Protein AF-A0A356KU58-F1 (afdb_monomer)

Secondary structure (DSSP, 8-state):
-PPPHHHHHHHHHHHHHS---GGGS-TTTTS---S------------TT---GGGTS-SS-STTPPPPGGGGGGGGGGGG-----S---GGGS-TT--S-HHHHHHHHTTT-------------

Mean predicted aligned error: 14.33 Å

Radius of gyration: 28.43 Å; Cα contacts (8 Å, |Δi|>4): 68; chains: 1; bounding box: 54×65×67 Å

Structure (mmCIF, N/CA/C/O backbone):
data_AF-A0A356KU58-F1
#
_entry.id   AF-A0A356KU58-F1
#
loop_
_atom_site.group_PDB
_atom_site.id
_atom_site.type_symbol
_atom_site.label_atom_id
_atom_site.label_alt_id
_atom_site.label_comp_id
_atom_site.label_asym_id
_atom_site.label_entity_id
_atom_site.label_seq_id
_atom_site.pdbx_PDB_ins_code
_atom_site.Cartn_x
_atom_site.Cartn_y
_atom_site.Cartn_z
_atom_site.occupancy
_atom_site.B_iso_or_equiv
_atom_site.auth_seq_id
_atom_site.auth_comp_id
_atom_site.auth_asym_id
_atom_site.auth_atom_id
_atom_site.pdbx_PDB_model_num
ATOM 1 N N . MET A 1 1 ? -30.631 45.285 49.887 1.00 47.25 1 MET A N 1
ATOM 2 C CA . MET A 1 1 ? -30.679 45.347 4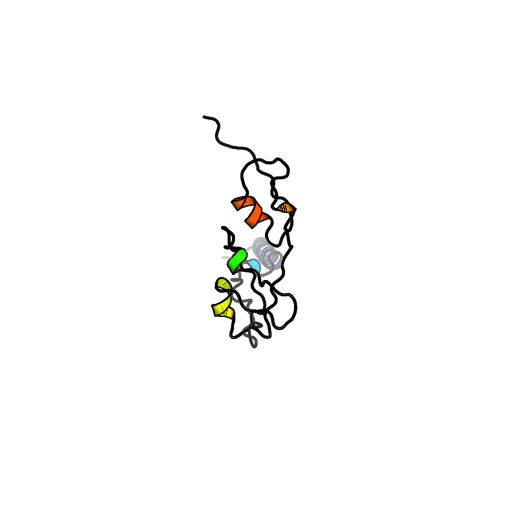8.408 1.00 47.25 1 MET A CA 1
ATOM 3 C C . MET A 1 1 ? -31.826 44.468 47.935 1.00 47.25 1 MET A C 1
ATOM 5 O O . MET A 1 1 ? -31.784 43.272 48.182 1.00 47.25 1 MET A O 1
ATOM 9 N N . THR A 1 2 ? -32.875 45.037 47.341 1.00 65.31 2 THR A N 1
ATOM 10 C CA . THR A 1 2 ? -34.029 44.279 46.833 1.00 65.31 2 TH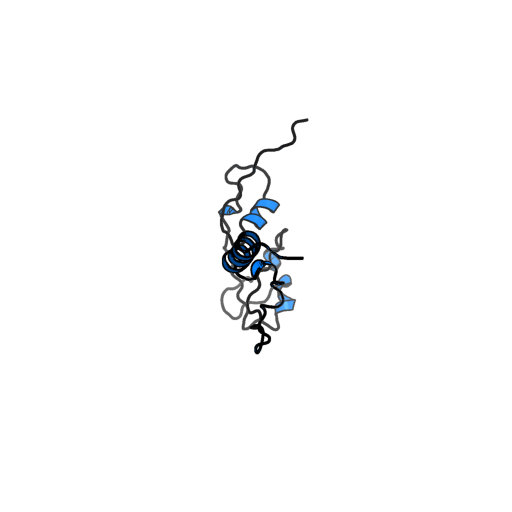R A CA 1
ATOM 11 C C . THR A 1 2 ? -33.857 44.042 45.333 1.00 65.31 2 THR A C 1
ATOM 13 O O . THR A 1 2 ? -33.780 44.983 44.547 1.00 65.31 2 THR A O 1
ATOM 16 N N . LEU A 1 3 ? -33.754 42.778 44.916 1.00 70.12 3 LEU A N 1
ATOM 17 C CA . LEU A 1 3 ? -33.754 42.432 43.494 1.00 70.12 3 LEU A CA 1
ATOM 18 C C . LEU A 1 3 ? -35.170 42.579 42.929 1.00 70.12 3 LEU A C 1
ATOM 20 O O . LEU A 1 3 ? -36.131 42.052 43.489 1.00 70.12 3 LEU A O 1
ATOM 24 N N . SER A 1 4 ? -35.308 43.277 41.798 1.00 84.69 4 SER A N 1
ATOM 25 C CA . SER A 1 4 ? -36.607 43.401 41.136 1.00 84.69 4 SER A CA 1
ATOM 26 C C . SER A 1 4 ? -37.048 42.044 40.569 1.00 84.69 4 SER A C 1
ATOM 28 O O . SER A 1 4 ? -36.243 41.324 39.970 1.00 84.69 4 SER A O 1
ATOM 30 N N . ARG A 1 5 ? -38.344 41.713 40.688 1.00 83.69 5 ARG A N 1
ATOM 31 C CA . ARG A 1 5 ? -38.950 40.509 40.076 1.00 83.69 5 ARG A CA 1
ATOM 32 C C . ARG A 1 5 ? -38.595 40.373 38.594 1.00 83.69 5 ARG A C 1
ATOM 34 O O . ARG A 1 5 ? -38.373 39.273 38.105 1.00 83.69 5 ARG A O 1
ATOM 41 N N . ARG A 1 6 ? -38.498 41.500 37.885 1.00 83.31 6 ARG A N 1
ATOM 42 C CA . ARG A 1 6 ? -38.147 41.544 36.462 1.00 83.31 6 ARG A CA 1
ATOM 43 C C . ARG A 1 6 ? -36.701 41.119 36.211 1.00 83.31 6 ARG A C 1
ATOM 45 O O . ARG A 1 6 ? -36.440 40.402 35.251 1.00 83.31 6 ARG A O 1
ATOM 52 N N . THR A 1 7 ? -35.780 41.539 37.075 1.00 81.19 7 THR A N 1
ATOM 53 C CA . THR A 1 7 ? -34.367 41.143 37.015 1.00 81.19 7 THR A CA 1
ATOM 54 C C . THR A 1 7 ? -34.213 39.655 37.319 1.00 81.19 7 THR A C 1
ATOM 56 O O . THR A 1 7 ? -33.523 38.956 36.584 1.00 81.19 7 THR A O 1
ATOM 59 N N . PHE A 1 8 ? -34.923 39.154 38.335 1.00 83.00 8 PHE A N 1
ATOM 60 C CA . PHE A 1 8 ? -34.919 37.734 38.692 1.00 83.00 8 PHE A CA 1
ATOM 61 C C . PHE A 1 8 ? -35.444 36.845 37.553 1.00 83.00 8 PHE A C 1
ATOM 63 O O . PHE A 1 8 ? -34.784 35.887 37.165 1.00 83.00 8 PHE A O 1
ATOM 70 N N . LEU A 1 9 ? -36.584 37.202 36.951 1.00 84.06 9 LEU A N 1
A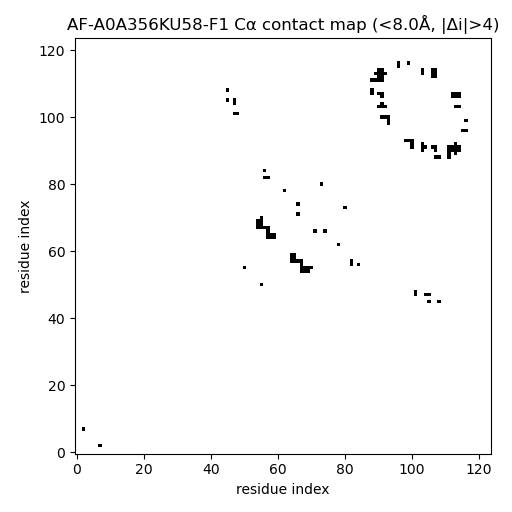TOM 71 C CA . LEU A 1 9 ? -37.176 36.425 35.855 1.00 84.06 9 LEU A CA 1
ATOM 72 C C . LEU A 1 9 ? -36.337 36.463 34.5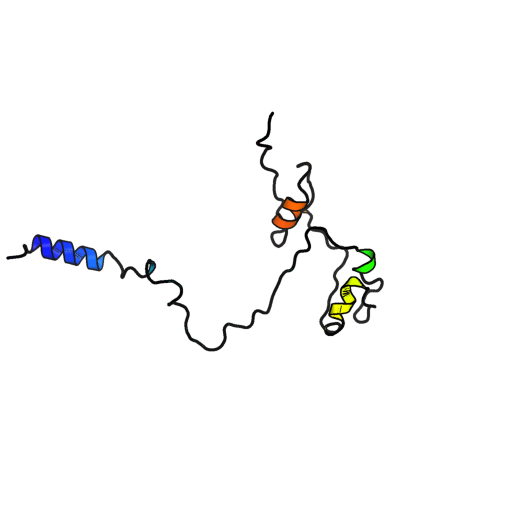69 1.00 84.06 9 LEU A C 1
ATOM 74 O O . LEU A 1 9 ? -36.253 35.456 33.870 1.00 84.06 9 LEU A O 1
ATOM 78 N N . ARG A 1 10 ? -35.670 37.588 34.266 1.00 78.06 10 ARG A N 1
ATOM 79 C CA . ARG A 1 10 ? -34.722 37.660 33.139 1.00 78.06 10 ARG A CA 1
ATOM 80 C C . ARG A 1 10 ? -33.490 36.779 33.361 1.00 78.06 10 ARG A C 1
ATOM 82 O O . ARG A 1 10 ? -33.055 36.128 32.418 1.00 78.06 10 ARG A O 1
ATOM 89 N N . GLY A 1 11 ? -32.964 36.731 34.586 1.00 76.19 11 GLY A N 1
ATOM 90 C CA . GLY A 1 11 ? -31.857 35.839 34.944 1.00 76.19 11 GLY A CA 1
ATOM 91 C C . GLY A 1 11 ? -32.249 34.363 34.864 1.00 76.19 11 GLY A C 1
ATOM 92 O O . GLY A 1 11 ? -31.537 33.572 34.254 1.00 76.19 11 GLY A O 1
ATOM 93 N N . ALA A 1 12 ? -33.425 34.005 35.388 1.00 77.38 12 ALA A N 1
ATOM 94 C CA . ALA A 1 12 ? -33.934 32.636 35.338 1.00 77.38 12 ALA A CA 1
ATOM 95 C C . ALA A 1 12 ? -34.167 32.143 33.896 1.00 77.38 12 ALA A C 1
ATOM 97 O O . ALA A 1 12 ? -33.834 31.005 33.576 1.00 77.38 12 ALA A O 1
ATOM 98 N N . GLY A 1 13 ? -34.676 33.002 33.004 1.00 73.69 13 GLY A N 1
ATOM 99 C CA . GLY A 1 13 ? -34.858 32.664 31.588 1.00 73.69 13 GLY A CA 1
ATOM 100 C C . GLY A 1 13 ? -33.544 32.370 30.853 1.00 73.69 13 GLY A C 1
ATOM 101 O O . GLY A 1 13 ? -33.501 31.465 30.023 1.00 73.69 13 GLY A O 1
ATOM 102 N N . ALA A 1 14 ? -32.457 33.072 31.197 1.00 71.62 14 ALA A N 1
ATOM 103 C CA . ALA A 1 14 ? -31.134 32.802 30.635 1.00 71.62 14 ALA A CA 1
ATOM 104 C C . ALA A 1 14 ? -30.613 31.409 31.036 1.00 71.62 14 ALA A C 1
ATOM 106 O O . ALA A 1 14 ? -30.066 30.706 30.194 1.00 71.62 14 ALA A O 1
ATOM 107 N N . CYS A 1 15 ? -30.856 30.970 32.275 1.00 68.69 15 CYS A N 1
ATOM 108 C CA . CYS A 1 15 ? -30.455 29.638 32.742 1.00 68.69 15 CYS A CA 1
ATOM 109 C C . CYS A 1 15 ? -31.222 28.488 32.063 1.00 68.69 15 CYS A C 1
ATOM 111 O O . CYS A 1 15 ? -30.698 27.385 31.980 1.00 68.69 15 CYS A O 1
ATOM 113 N N . VAL A 1 16 ? -32.449 28.727 31.582 1.00 69.19 16 VAL A N 1
ATOM 114 C CA . VAL A 1 16 ? -33.252 27.713 30.868 1.00 69.19 16 VAL A CA 1
ATOM 115 C C . VAL A 1 16 ? -32.912 27.668 29.372 1.00 69.19 16 VAL A C 1
ATOM 117 O O . VAL A 1 16 ? -32.944 26.601 28.766 1.00 69.19 16 VAL A O 1
ATOM 120 N N . ALA A 1 17 ? -32.572 28.812 28.768 1.00 67.81 17 ALA A N 1
ATOM 121 C CA . ALA A 1 17 ? -32.244 28.920 27.343 1.00 67.81 17 ALA A CA 1
ATOM 122 C C . ALA A 1 17 ? -30.800 28.514 26.993 1.00 67.81 17 ALA A C 1
ATOM 124 O O . ALA A 1 17 ? -30.513 28.249 25.828 1.00 67.81 17 ALA A O 1
ATOM 125 N N . LEU A 1 18 ? -29.899 28.475 27.980 1.00 61.06 18 LEU A N 1
ATOM 126 C CA . LEU A 1 18 ? -28.527 27.979 27.860 1.00 61.06 18 LEU A CA 1
ATOM 127 C C . LEU A 1 18 ? -28.476 26.536 28.390 1.00 61.06 18 LEU A C 1
ATOM 129 O O . LEU A 1 18 ? -28.129 26.344 29.556 1.00 61.06 18 LEU A O 1
ATOM 133 N N . PRO A 1 19 ? -28.822 25.508 27.586 1.00 62.03 19 PRO A N 1
ATOM 134 C CA . PRO A 1 19 ? -28.499 24.123 27.933 1.00 62.03 19 PRO A CA 1
ATOM 135 C C . PRO A 1 19 ? -27.034 24.068 28.367 1.00 62.03 19 PRO A C 1
ATOM 137 O O . PRO A 1 19 ? -26.216 24.701 27.706 1.00 62.03 19 PRO A O 1
ATOM 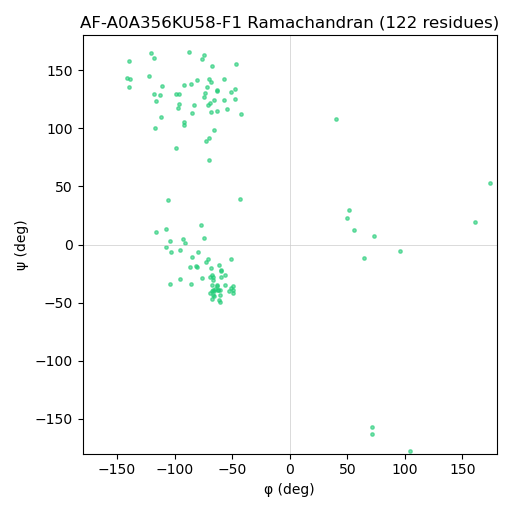140 N N . TRP A 1 20 ? -26.772 23.375 29.481 1.00 63.72 20 TRP A N 1
ATOM 141 C CA . TRP A 1 20 ? -25.678 23.464 30.475 1.00 63.72 20 TRP A CA 1
ATOM 142 C C . TRP A 1 20 ? -24.222 23.652 30.003 1.00 63.72 20 TRP A C 1
ATOM 144 O O . TRP A 1 20 ? -23.291 23.107 30.584 1.00 63.72 20 TRP A O 1
ATOM 154 N N . LEU A 1 21 ? -23.965 24.451 28.973 1.00 63.25 21 LEU A N 1
ATOM 155 C CA . LEU A 1 21 ? -22.635 24.710 28.451 1.00 63.25 21 LEU A CA 1
ATOM 156 C C . LEU A 1 21 ? -21.859 23.410 28.156 1.00 63.25 21 LEU A C 1
ATOM 158 O O . LEU A 1 21 ? -20.635 23.397 28.219 1.00 63.25 21 LEU A O 1
ATOM 162 N N . GLU A 1 22 ? -22.558 22.321 27.813 1.00 65.00 22 GLU A N 1
ATOM 163 C CA . GLU A 1 22 ? -21.975 20.993 27.558 1.00 65.00 22 GLU A CA 1
ATOM 164 C C . GLU A 1 22 ? -20.890 21.045 26.465 1.00 65.00 22 GLU A C 1
ATOM 166 O O . GLU A 1 22 ? -19.950 20.258 26.457 1.00 65.00 22 GLU A O 1
ATOM 171 N N . GLY A 1 23 ? -20.969 22.023 25.554 1.00 61.88 23 GLY A N 1
ATOM 172 C CA . GLY A 1 23 ? -19.946 22.279 24.533 1.00 61.88 23 GLY A CA 1
ATOM 173 C C . GLY A 1 23 ? -18.643 22.907 25.052 1.00 61.88 23 GLY A C 1
ATOM 174 O O . GLY A 1 23 ? -17.648 22.892 24.331 1.00 61.88 23 GLY A O 1
ATOM 175 N N . LEU A 1 24 ? -18.635 23.450 26.274 1.00 65.62 24 LEU A N 1
ATOM 176 C CA . LEU A 1 24 ? -17.441 23.931 26.978 1.00 65.62 24 LEU A CA 1
ATOM 177 C C . LEU A 1 24 ? -16.858 22.884 27.932 1.00 65.62 24 LEU A C 1
ATOM 179 O O . LEU A 1 24 ? -15.775 23.104 28.479 1.00 65.62 24 LEU A O 1
ATOM 183 N N . LEU A 1 25 ? -17.516 21.731 28.096 1.00 65.69 25 LEU A N 1
ATOM 184 C CA . LEU A 1 25 ? -16.870 20.594 28.731 1.00 65.69 25 LEU A CA 1
ATOM 185 C C . LEU A 1 25 ? -15.687 20.156 27.861 1.00 65.69 25 LEU A C 1
ATOM 187 O O . LEU A 1 25 ? -15.829 20.002 26.641 1.00 65.69 25 LEU A O 1
ATOM 191 N N . PRO A 1 26 ? -14.504 19.921 28.452 1.00 59.03 26 PRO A N 1
ATOM 192 C CA . PRO A 1 26 ? -13.410 19.310 27.729 1.00 59.03 26 PRO A CA 1
ATOM 193 C C . PRO A 1 26 ? -13.907 17.989 27.141 1.00 59.03 26 PRO A C 1
ATOM 195 O O . PRO A 1 26 ? -14.209 17.049 27.874 1.00 59.03 26 PRO A O 1
ATOM 198 N N . ARG A 1 27 ? -13.935 17.877 25.808 1.00 58.19 27 ARG A N 1
ATOM 199 C CA . ARG A 1 27 ? -14.234 16.628 25.074 1.00 58.19 27 ARG A CA 1
ATOM 200 C C . ARG A 1 27 ? -13.394 15.423 25.530 1.00 58.19 27 ARG A C 1
ATOM 202 O O . ARG A 1 27 ? -13.701 14.292 25.173 1.00 58.19 27 ARG A O 1
ATOM 209 N N . ALA A 1 28 ? -12.342 15.665 26.310 1.00 56.81 28 ALA A N 1
ATOM 210 C CA . ALA A 1 28 ? -11.532 14.659 26.977 1.00 56.81 28 ALA A CA 1
ATOM 211 C C . ALA A 1 28 ? -12.258 13.920 28.123 1.00 56.81 28 ALA A C 1
ATOM 213 O O . ALA A 1 28 ? -11.928 12.765 28.367 1.00 56.81 28 ALA A O 1
ATOM 214 N N . GLN A 1 29 ? -13.240 14.539 28.793 1.00 52.84 29 GLN A N 1
ATOM 215 C CA . GLN A 1 29 ? -13.987 13.937 29.913 1.00 52.84 29 GLN A CA 1
ATOM 216 C C . GLN A 1 29 ? -15.195 13.103 29.460 1.00 52.84 29 GLN A C 1
ATOM 218 O O . GLN A 1 29 ? -15.631 12.214 30.179 1.00 52.84 29 GLN A O 1
ATOM 223 N N . ALA A 1 30 ? -15.679 13.303 28.230 1.00 52.94 30 ALA A N 1
ATOM 224 C CA . ALA A 1 30 ? -16.672 12.433 27.589 1.00 52.94 30 ALA A CA 1
ATOM 225 C C . ALA A 1 30 ? -16.061 11.124 27.053 1.00 52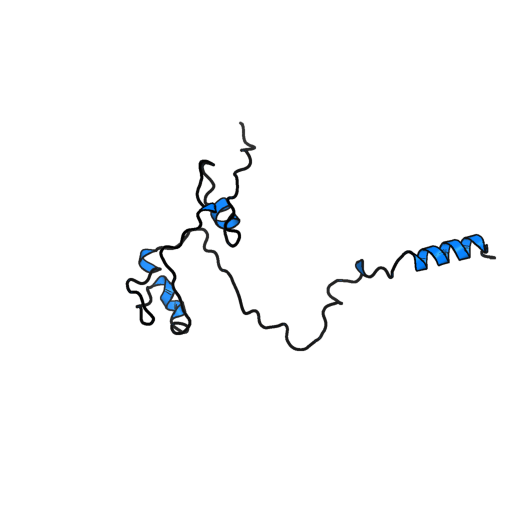.94 30 ALA A C 1
ATOM 227 O O . ALA A 1 30 ? -16.636 10.460 26.189 1.00 52.94 30 ALA A O 1
ATOM 228 N N . ARG A 1 31 ? -14.859 10.763 27.511 1.00 54.97 31 ARG A N 1
ATOM 229 C CA . ARG A 1 31 ? -14.247 9.486 27.190 1.00 54.97 31 ARG A CA 1
ATOM 230 C C . ARG A 1 31 ? -14.640 8.512 28.295 1.00 54.97 31 ARG A C 1
ATOM 232 O O . ARG A 1 31 ? -14.101 8.637 29.389 1.00 54.97 31 ARG A O 1
ATOM 239 N N . PRO A 1 32 ? -15.566 7.571 28.050 1.00 54.22 32 PRO A N 1
ATOM 240 C CA . PRO A 1 32 ? -15.880 6.576 29.057 1.00 54.22 32 PRO A CA 1
ATOM 241 C C . PRO A 1 32 ? -14.593 5.831 29.423 1.00 54.22 32 PRO A C 1
ATOM 243 O O . PRO A 1 32 ? -13.909 5.288 28.549 1.00 54.22 32 PRO A O 1
ATOM 246 N N . GLU A 1 33 ? -14.263 5.818 30.712 1.00 57.47 33 GLU A N 1
ATOM 247 C CA . GLU A 1 33 ? -13.350 4.842 31.303 1.00 57.47 33 GLU A CA 1
ATOM 248 C C . GLU A 1 33 ? -14.072 3.484 31.305 1.00 57.47 33 GLU A C 1
ATOM 250 O O . GLU A 1 33 ? -14.604 3.021 32.307 1.00 57.47 33 GLU A O 1
ATOM 255 N N . GLY A 1 34 ? -14.203 2.898 30.113 1.00 56.81 34 GLY A N 1
ATOM 256 C CA . GLY A 1 34 ? -14.783 1.581 29.857 1.00 56.81 34 GLY A CA 1
ATOM 257 C C . GLY A 1 34 ? -13.740 0.637 29.246 1.00 56.81 34 GLY A C 1
ATOM 258 O O . GLY A 1 34 ? -12.719 1.108 28.733 1.00 56.81 34 GLY A O 1
ATOM 259 N N . PRO A 1 35 ? -13.958 -0.689 29.310 1.00 52.69 35 PRO A N 1
ATOM 260 C CA . PRO A 1 35 ? -12.933 -1.691 29.041 1.00 52.69 35 PRO A CA 1
ATOM 261 C C . PRO A 1 35 ? -12.450 -1.615 27.588 1.00 52.69 35 PRO A C 1
ATOM 263 O O . PRO A 1 35 ? -13.255 -1.544 26.667 1.00 52.69 35 PRO A O 1
ATOM 266 N N . GLU A 1 36 ? -11.122 -1.618 27.438 1.00 60.84 36 GLU A N 1
ATOM 267 C CA . GLU A 1 36 ? -10.329 -1.583 26.204 1.00 60.84 36 GLU A CA 1
ATOM 268 C C . GLU A 1 36 ? -10.846 -0.662 25.087 1.00 60.84 36 GLU A C 1
ATOM 270 O O . GLU A 1 36 ? -11.749 -0.986 24.316 1.00 60.84 36 GLU A O 1
ATOM 275 N N . ARG A 1 37 ? -10.123 0.447 24.874 1.00 59.62 37 ARG A N 1
ATOM 276 C CA . ARG A 1 37 ? -10.025 1.078 23.550 1.00 59.62 37 ARG A CA 1
ATOM 277 C C . ARG A 1 37 ? -9.854 -0.057 22.536 1.00 59.62 37 ARG A C 1
ATOM 279 O O . ARG A 1 37 ? -8.836 -0.747 22.593 1.00 59.62 37 ARG A O 1
ATOM 286 N N . GLY A 1 38 ? -10.849 -0.284 21.674 1.00 66.31 38 GLY A N 1
ATOM 287 C CA . GLY A 1 38 ? -10.780 -1.358 20.689 1.00 66.31 38 GLY A CA 1
ATOM 288 C C . GLY A 1 38 ? -9.421 -1.306 19.999 1.00 66.31 38 GLY A C 1
ATOM 289 O O . GLY A 1 38 ? -9.000 -0.234 19.556 1.00 66.31 38 GLY A O 1
ATOM 290 N N . LYS A 1 39 ? -8.691 -2.428 20.011 1.00 79.31 39 LYS A N 1
ATOM 291 C CA . LYS A 1 39 ? -7.329 -2.490 19.464 1.00 79.31 39 LYS A CA 1
ATOM 292 C C . LYS A 1 39 ? -7.354 -1.907 18.052 1.00 79.31 39 LYS A C 1
ATOM 294 O O . LYS A 1 39 ? -8.234 -2.257 17.266 1.00 79.31 39 LYS A O 1
ATOM 299 N N . GLN A 1 40 ? -6.434 -0.999 17.734 1.00 80.00 40 GLN A N 1
ATOM 300 C CA . GLN A 1 40 ? -6.331 -0.468 16.379 1.00 80.00 40 GLN A CA 1
ATOM 301 C C . GLN A 1 40 ? -5.975 -1.629 15.443 1.00 80.00 40 GLN A C 1
ATOM 303 O O . GLN A 1 40 ? -4.926 -2.246 15.591 1.00 80.00 40 GLN A O 1
ATOM 308 N N . ARG A 1 41 ? -6.885 -1.964 14.524 1.00 87.62 41 ARG A N 1
ATOM 309 C CA . ARG A 1 41 ? -6.772 -3.136 13.634 1.00 87.62 41 ARG A CA 1
ATOM 310 C C . ARG A 1 41 ? -6.363 -2.788 12.204 1.00 87.62 41 ARG A C 1
ATOM 312 O O . ARG A 1 41 ? -6.156 -3.694 11.409 1.00 87.62 41 ARG A O 1
ATOM 319 N N . LEU A 1 42 ? -6.280 -1.500 11.872 1.00 92.56 42 LEU A N 1
ATOM 320 C CA . LEU A 1 42 ? -6.040 -1.030 10.512 1.00 92.56 42 LEU A CA 1
ATOM 321 C C . LEU A 1 42 ? -5.078 0.158 10.508 1.00 92.56 42 LEU A C 1
ATOM 323 O O . LEU A 1 42 ? -5.209 1.091 11.307 1.00 92.56 42 LEU A O 1
ATOM 327 N N . ALA A 1 43 ? -4.125 0.110 9.586 1.00 92.81 43 ALA A N 1
ATOM 328 C CA . ALA A 1 43 ? -3.209 1.192 9.276 1.00 92.81 43 ALA A CA 1
ATOM 329 C C . ALA A 1 43 ? -2.981 1.231 7.762 1.00 92.81 43 ALA A C 1
ATOM 331 O O . ALA A 1 43 ? -2.891 0.189 7.114 1.00 92.81 43 ALA A O 1
ATOM 332 N N . PHE A 1 44 ? -2.862 2.438 7.218 1.00 93.75 44 PHE A N 1
ATOM 333 C CA . PHE A 1 44 ? -2.501 2.675 5.827 1.00 93.75 44 PHE A CA 1
ATOM 334 C C . PHE A 1 44 ? -1.163 3.403 5.804 1.00 93.75 44 PHE A C 1
ATOM 336 O O . PHE A 1 44 ? -1.024 4.455 6.425 1.00 93.75 44 PHE A O 1
ATOM 343 N N . LEU A 1 45 ? -0.176 2.836 5.113 1.00 91.94 45 LEU A N 1
ATOM 344 C CA . LEU A 1 45 ? 1.157 3.416 4.994 1.00 91.94 45 LEU A CA 1
ATOM 345 C C . LEU A 1 45 ? 1.391 3.848 3.551 1.00 91.94 45 LEU A C 1
ATOM 347 O O . LEU A 1 45 ? 1.211 3.062 2.622 1.00 91.94 45 LEU A O 1
ATOM 351 N N . PHE A 1 46 ? 1.821 5.093 3.378 1.00 90.00 46 PHE A N 1
ATOM 352 C CA . PHE A 1 46 ? 2.144 5.672 2.082 1.00 90.00 46 PHE A CA 1
ATOM 353 C C . PHE A 1 46 ? 3.651 5.912 1.975 1.00 90.00 46 PHE A C 1
ATOM 355 O O . PHE A 1 46 ? 4.272 6.397 2.919 1.00 90.00 46 PHE A O 1
ATOM 362 N N . VAL A 1 47 ? 4.241 5.577 0.825 1.00 90.31 47 VAL A N 1
ATOM 363 C CA . VAL A 1 47 ? 5.675 5.767 0.558 1.00 90.31 47 VAL A CA 1
ATOM 364 C C . VAL A 1 47 ? 5.824 6.758 -0.601 1.00 90.31 47 VAL A C 1
ATOM 366 O O . VAL A 1 47 ? 5.645 6.365 -1.754 1.00 90.31 47 VAL A O 1
ATOM 369 N N . PRO A 1 48 ? 6.116 8.043 -0.318 1.00 81.12 48 PRO A N 1
ATOM 370 C CA . PRO A 1 48 ? 5.925 9.150 -1.262 1.00 81.12 48 PRO A CA 1
ATOM 371 C C . PRO A 1 48 ? 6.828 9.113 -2.489 1.00 81.12 48 PRO A C 1
ATOM 373 O O . PRO A 1 48 ? 6.438 9.603 -3.544 1.00 81.12 48 PRO A O 1
ATOM 376 N N . ASN A 1 49 ? 8.013 8.522 -2.360 1.00 85.88 49 ASN A N 1
ATOM 377 C CA . ASN A 1 49 ? 8.977 8.418 -3.454 1.00 85.88 49 ASN A CA 1
ATOM 378 C C . ASN A 1 49 ? 8.834 7.105 -4.239 1.00 85.88 49 ASN A C 1
ATOM 380 O O . ASN A 1 49 ? 9.637 6.822 -5.122 1.00 85.88 49 ASN A O 1
ATOM 384 N N . GLY A 1 50 ? 7.832 6.286 -3.911 1.00 87.88 50 GLY A N 1
ATOM 385 C CA . GLY A 1 50 ? 7.724 4.933 -4.433 1.00 87.88 50 GLY A CA 1
ATOM 386 C C . GLY A 1 50 ? 8.781 4.000 -3.843 1.00 87.88 50 GLY A C 1
ATOM 387 O O . GLY A 1 50 ? 9.352 4.249 -2.779 1.00 87.88 50 GLY A O 1
ATOM 388 N N . LYS A 1 51 ? 8.982 2.868 -4.514 1.00 91.25 51 LYS A N 1
ATOM 389 C CA . LYS A 1 51 ? 9.890 1.793 -4.103 1.00 91.25 51 LYS A CA 1
ATOM 390 C C . LYS A 1 51 ? 10.604 1.260 -5.333 1.00 91.25 51 LYS A C 1
ATOM 392 O O . LYS A 1 51 ? 10.087 1.381 -6.444 1.00 91.25 51 LYS A O 1
ATOM 397 N N . HIS A 1 52 ? 11.753 0.625 -5.137 1.00 94.69 52 HIS A N 1
ATOM 398 C CA . HIS A 1 52 ? 12.409 -0.109 -6.211 1.00 94.69 52 HIS A CA 1
ATOM 399 C C . HIS A 1 52 ? 11.591 -1.372 -6.538 1.00 94.69 52 HIS A C 1
ATOM 401 O O . HIS A 1 52 ? 11.731 -2.413 -5.901 1.00 94.69 52 HIS A O 1
ATOM 407 N N . MET A 1 53 ? 10.667 -1.252 -7.498 1.00 93.88 53 MET A N 1
ATOM 408 C CA . MET A 1 53 ? 9.654 -2.275 -7.795 1.00 93.88 53 MET A CA 1
ATOM 409 C C . MET A 1 53 ? 10.203 -3.676 -8.128 1.00 93.88 53 MET A C 1
ATOM 411 O O . MET A 1 53 ? 9.559 -4.637 -7.696 1.00 93.88 53 MET A O 1
ATOM 415 N N . PRO A 1 54 ? 11.361 -3.833 -8.809 1.00 93.50 54 PRO A N 1
ATOM 416 C CA . PRO A 1 54 ? 11.974 -5.147 -9.037 1.00 93.50 54 PRO A CA 1
ATOM 417 C C . PRO A 1 54 ? 12.339 -5.907 -7.754 1.00 93.50 54 PRO A C 1
ATOM 419 O O . PRO A 1 54 ? 12.329 -7.133 -7.751 1.00 93.50 54 PRO A O 1
ATOM 422 N N . GLU A 1 55 ? 12.626 -5.194 -6.663 1.00 95.50 55 GLU A N 1
ATOM 423 C CA . GLU A 1 55 ? 12.949 -5.768 -5.346 1.00 95.50 55 GLU A CA 1
ATOM 424 C C . GLU A 1 55 ? 11.786 -5.661 -4.346 1.00 95.50 55 GLU A C 1
ATOM 426 O O . GLU A 1 55 ? 11.920 -6.037 -3.183 1.00 95.50 55 GLU A O 1
ATOM 431 N N . TRP A 1 56 ? 10.636 -5.147 -4.787 1.00 94.50 56 TRP A N 1
ATOM 432 C CA . TRP A 1 56 ? 9.397 -5.091 -4.010 1.00 94.50 56 TRP A CA 1
ATOM 433 C C . TRP A 1 56 ? 8.380 -6.144 -4.461 1.00 94.50 56 TRP A C 1
ATOM 435 O O . TRP A 1 56 ? 7.605 -6.641 -3.648 1.00 94.50 56 TRP A O 1
ATOM 445 N N . THR A 1 57 ? 8.351 -6.464 -5.756 1.00 95.25 57 THR A N 1
ATOM 446 C CA . THR A 1 57 ? 7.305 -7.290 -6.368 1.00 95.25 57 THR A CA 1
ATOM 447 C C . THR A 1 57 ? 7.751 -8.749 -6.456 1.00 95.25 57 THR A C 1
ATOM 449 O O . THR A 1 57 ? 8.759 -9.024 -7.109 1.00 95.25 57 THR A O 1
ATOM 452 N N . PRO A 1 58 ? 7.019 -9.697 -5.845 1.00 94.94 58 PRO A N 1
ATOM 453 C CA . PRO A 1 58 ? 7.266 -11.119 -6.042 1.00 94.94 58 PRO A CA 1
ATOM 454 C C . PRO A 1 58 ? 7.185 -11.513 -7.521 1.00 94.94 58 PRO A C 1
ATOM 456 O O . PRO A 1 58 ? 6.343 -11.015 -8.263 1.00 94.94 58 PRO A O 1
ATOM 459 N N . LYS A 1 59 ? 8.057 -12.431 -7.951 1.00 92.88 59 LYS A N 1
ATOM 460 C CA . LYS A 1 59 ? 8.102 -12.917 -9.345 1.00 92.88 59 LYS A CA 1
ATOM 461 C C . LYS A 1 59 ? 7.047 -13.977 -9.661 1.00 92.88 59 LYS A C 1
ATOM 463 O O . LYS A 1 59 ? 6.795 -14.252 -10.828 1.00 92.88 59 LYS A O 1
ATOM 468 N N . GLN A 1 60 ? 6.503 -14.609 -8.627 1.00 92.88 60 GLN A N 1
ATOM 469 C CA . GLN A 1 60 ? 5.560 -15.714 -8.724 1.00 92.88 60 GLN A CA 1
ATOM 470 C C . GLN A 1 60 ? 4.273 -15.342 -7.992 1.00 92.88 60 GLN A C 1
ATOM 472 O O . GLN A 1 60 ? 4.313 -14.661 -6.966 1.00 92.88 60 GLN A O 1
ATOM 477 N N . GLU A 1 61 ? 3.146 -15.810 -8.518 1.00 91.69 61 GLU A N 1
ATOM 478 C CA . GLU A 1 61 ? 1.841 -15.693 -7.873 1.00 91.69 61 GLU A CA 1
ATOM 479 C C . GLU A 1 61 ? 1.580 -16.877 -6.930 1.00 91.69 61 GLU A C 1
ATOM 481 O O . GLU A 1 61 ? 2.242 -17.914 -6.989 1.00 91.69 61 GLU A O 1
ATOM 486 N N . GLY A 1 62 ? 0.570 -16.738 -6.071 1.00 90.56 62 GLY A N 1
ATOM 487 C CA . GLY A 1 62 ? 0.159 -17.772 -5.123 1.00 90.56 62 GLY A CA 1
ATOM 488 C C . GLY A 1 62 ? 0.591 -17.474 -3.690 1.00 90.56 62 GLY A C 1
ATOM 489 O O . GLY A 1 62 ? 1.128 -16.416 -3.390 1.00 90.56 62 GLY A O 1
ATOM 490 N N . ARG A 1 63 ? 0.302 -18.400 -2.770 1.00 88.94 63 ARG A N 1
ATOM 491 C CA . ARG A 1 63 ? 0.538 -18.204 -1.327 1.00 88.94 63 ARG A CA 1
ATOM 492 C C . ARG A 1 63 ? 2.009 -18.352 -0.927 1.00 88.94 63 ARG A C 1
ATOM 494 O O . ARG A 1 63 ? 2.444 -17.745 0.044 1.00 88.94 63 ARG A O 1
ATOM 501 N N . GLU A 1 64 ? 2.760 -19.154 -1.672 1.00 88.94 64 GLU A N 1
ATOM 502 C CA . GLU A 1 64 ? 4.133 -19.549 -1.343 1.00 88.94 64 GLU A CA 1
ATOM 503 C C . GLU A 1 64 ? 5.172 -18.831 -2.216 1.00 88.94 64 GLU A C 1
ATOM 505 O O . GLU A 1 64 ? 6.175 -19.420 -2.602 1.00 88.94 64 GLU A O 1
ATOM 510 N N . PHE A 1 65 ? 4.950 -17.552 -2.528 1.00 91.56 65 PHE A N 1
ATOM 511 C CA . PHE A 1 65 ? 5.922 -16.760 -3.282 1.00 91.56 65 PHE A CA 1
ATOM 512 C C . PHE A 1 65 ? 7.204 -16.495 -2.474 1.00 91.56 65 PHE A C 1
ATOM 514 O O . PHE A 1 65 ? 7.193 -16.446 -1.235 1.00 91.56 65 PHE A O 1
ATOM 521 N N . ASP A 1 66 ? 8.310 -16.285 -3.186 1.00 92.00 66 ASP A N 1
ATOM 522 C CA . ASP A 1 66 ? 9.579 -15.863 -2.593 1.00 92.00 66 ASP A CA 1
ATOM 523 C C . ASP A 1 66 ? 9.514 -14.385 -2.194 1.00 92.00 66 ASP A C 1
ATOM 525 O O . ASP A 1 66 ? 9.185 -13.522 -3.016 1.00 92.00 66 ASP A O 1
ATOM 529 N N .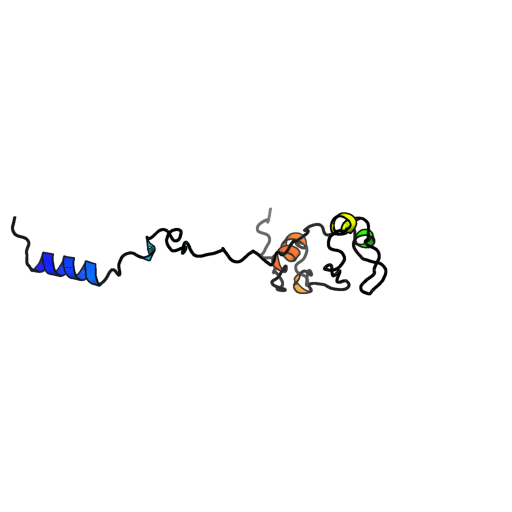 LEU A 1 67 ? 9.833 -14.086 -0.931 1.00 94.19 67 LEU A N 1
ATOM 530 C CA . LEU A 1 67 ? 9.900 -12.710 -0.441 1.00 94.19 67 LEU A CA 1
ATOM 531 C C . LEU A 1 67 ? 11.098 -11.997 -1.083 1.00 94.19 67 LEU A C 1
ATOM 533 O O . LEU A 1 67 ? 12.228 -12.453 -0.915 1.00 94.19 67 LEU A O 1
ATOM 537 N N . PRO A 1 68 ? 10.884 -10.885 -1.804 1.00 95.06 68 PRO A N 1
ATOM 538 C CA . PRO A 1 68 ? 11.981 -10.107 -2.351 1.00 95.06 68 PRO A CA 1
ATOM 539 C C . PRO A 1 68 ? 12.689 -9.302 -1.241 1.00 95.06 68 PRO A C 1
ATOM 541 O O . PRO A 1 68 ? 12.098 -9.092 -0.175 1.00 95.06 68 PRO A O 1
ATOM 544 N N . PRO A 1 69 ? 13.917 -8.800 -1.480 1.00 95.81 69 PRO A N 1
ATOM 545 C CA . PRO A 1 69 ? 14.762 -8.205 -0.438 1.00 95.81 69 PRO A CA 1
ATOM 546 C C . PRO A 1 69 ? 14.093 -7.094 0.381 1.00 95.81 69 PRO A C 1
ATOM 548 O O . PRO A 1 69 ? 14.208 -7.055 1.604 1.00 95.81 69 PRO A O 1
ATOM 551 N N . LEU A 1 70 ? 13.306 -6.218 -0.258 1.00 95.75 70 LEU A N 1
ATOM 552 C CA . LEU A 1 70 ? 12.628 -5.120 0.447 1.00 95.75 70 LEU A CA 1
ATOM 553 C C . LEU A 1 70 ? 11.475 -5.583 1.353 1.00 95.75 70 LEU A C 1
ATOM 555 O O . LEU A 1 70 ? 10.971 -4.789 2.149 1.00 95.75 70 LEU A O 1
ATOM 559 N N . LEU A 1 71 ? 11.038 -6.839 1.229 1.00 95.44 71 LEU A N 1
ATOM 560 C CA . LEU A 1 71 ? 9.987 -7.448 2.043 1.00 95.44 71 LEU A CA 1
ATOM 561 C C . LEU A 1 71 ? 10.524 -8.465 3.059 1.00 95.44 71 LEU A C 1
ATOM 563 O O . LEU A 1 71 ? 9.736 -8.964 3.860 1.00 95.44 71 LEU A O 1
ATOM 567 N N . GLU A 1 72 ? 11.833 -8.739 3.089 1.00 95.62 72 GLU A N 1
ATOM 568 C CA . GLU A 1 72 ? 12.458 -9.638 4.074 1.00 95.62 72 GLU A CA 1
ATOM 569 C C . GLU A 1 72 ? 12.065 -9.332 5.531 1.00 95.62 72 GLU A C 1
ATOM 571 O O . GLU A 1 72 ? 11.731 -10.273 6.256 1.00 95.62 72 GLU A O 1
ATOM 576 N N . PRO A 1 73 ? 11.983 -8.059 5.983 1.00 95.69 73 PRO A N 1
ATOM 577 C CA . PRO A 1 73 ? 11.559 -7.754 7.352 1.00 95.69 73 PRO A CA 1
ATOM 578 C C . PRO A 1 73 ? 10.135 -8.220 7.695 1.00 95.69 73 PRO A C 1
ATOM 580 O O . PRO A 1 73 ? 9.787 -8.322 8.870 1.00 95.69 73 PRO A O 1
ATOM 583 N N . LEU A 1 74 ? 9.298 -8.505 6.690 1.00 94.81 74 LEU A N 1
ATOM 584 C CA . LEU A 1 74 ? 7.934 -9.009 6.861 1.00 94.81 74 LEU A CA 1
ATOM 585 C C . LEU A 1 74 ? 7.855 -10.542 6.884 1.00 94.81 74 LEU A C 1
ATOM 587 O O . LEU A 1 74 ? 6.760 -11.082 7.038 1.00 94.81 74 LEU A O 1
ATOM 591 N N . ALA A 1 75 ? 8.982 -11.255 6.779 1.00 95.12 75 ALA A N 1
ATOM 592 C CA . ALA A 1 75 ? 9.029 -12.716 6.824 1.00 95.12 75 ALA A CA 1
ATOM 593 C C . ALA A 1 75 ? 8.269 -13.351 8.012 1.00 95.12 75 ALA A C 1
ATOM 595 O O . ALA A 1 75 ? 7.569 -14.342 7.779 1.00 95.12 75 ALA A O 1
ATOM 596 N N . PRO A 1 76 ? 8.285 -12.790 9.245 1.00 96.88 76 PRO A N 1
ATOM 597 C CA . PRO A 1 76 ? 7.486 -13.321 10.356 1.00 96.88 76 PRO A CA 1
ATOM 598 C C . PRO A 1 76 ? 5.970 -13.346 10.096 1.00 96.88 76 PRO A C 1
ATOM 600 O O . PRO A 1 76 ? 5.255 -14.128 10.717 1.00 96.88 76 PRO A O 1
ATOM 603 N N . PHE A 1 77 ? 5.483 -12.523 9.163 1.00 94.19 77 PHE A N 1
ATOM 604 C CA . PHE A 1 77 ? 4.069 -12.371 8.812 1.00 94.19 77 PHE A CA 1
ATOM 605 C C . PHE A 1 77 ? 3.718 -12.997 7.456 1.00 94.19 77 PHE A C 1
ATOM 607 O O . PHE A 1 77 ? 2.635 -12.751 6.935 1.00 94.19 77 PHE A O 1
ATOM 614 N N . ARG A 1 78 ? 4.599 -13.821 6.865 1.00 92.00 78 ARG A N 1
ATOM 615 C CA . ARG A 1 78 ? 4.422 -14.389 5.510 1.00 92.00 78 ARG A CA 1
ATOM 616 C C . ARG A 1 78 ? 3.059 -15.056 5.293 1.00 92.00 78 ARG A C 1
ATOM 618 O O . ARG A 1 78 ? 2.485 -14.935 4.219 1.00 92.00 78 ARG A O 1
ATOM 625 N N . LYS A 1 79 ? 2.523 -15.736 6.314 1.00 93.50 79 LYS A N 1
ATOM 626 C CA . LYS A 1 79 ? 1.223 -16.431 6.238 1.00 93.50 79 LYS A CA 1
ATOM 627 C C . LYS A 1 79 ? 0.022 -15.488 6.129 1.00 93.50 79 LYS A C 1
ATOM 629 O O . LYS A 1 79 ? -1.023 -15.945 5.668 1.00 93.50 79 LYS A O 1
ATOM 634 N N . ASP A 1 80 ? 0.203 -14.232 6.527 1.00 94.12 80 ASP A N 1
ATOM 635 C CA . ASP A 1 80 ? -0.809 -13.175 6.594 1.00 94.12 80 ASP A CA 1
ATOM 636 C C . ASP A 1 80 ? -0.485 -12.011 5.634 1.00 94.12 80 ASP A C 1
ATOM 638 O O . ASP A 1 80 ? -1.096 -10.944 5.707 1.00 94.12 80 ASP A O 1
ATOM 642 N N . LEU A 1 81 ? 0.489 -12.194 4.735 1.00 94.19 81 LEU A N 1
ATOM 643 C CA . LEU A 1 81 ? 0.941 -11.174 3.795 1.00 94.19 81 LEU A CA 1
ATOM 644 C C . LEU A 1 81 ? 0.301 -11.376 2.419 1.00 94.19 81 LEU A C 1
ATOM 646 O O . LEU A 1 81 ? 0.383 -12.449 1.825 1.00 94.19 81 LEU A O 1
ATOM 650 N N . LEU A 1 82 ? -0.269 -10.301 1.877 1.00 94.69 82 LEU A N 1
ATOM 651 C CA . LEU A 1 82 ? -0.700 -10.216 0.485 1.00 94.69 82 LEU A CA 1
ATOM 652 C C . LEU A 1 82 ? 0.089 -9.109 -0.208 1.00 94.69 82 LEU A C 1
ATOM 654 O O . LEU A 1 82 ? 0.132 -7.976 0.275 1.00 94.69 82 LEU A O 1
ATOM 658 N N . VAL A 1 83 ? 0.678 -9.426 -1.358 1.00 94.44 83 VAL A N 1
ATOM 659 C CA . VAL A 1 83 ? 1.307 -8.435 -2.233 1.00 94.44 83 VAL A CA 1
ATOM 660 C C . VAL A 1 83 ? 0.477 -8.344 -3.503 1.00 94.44 83 VAL A C 1
ATOM 662 O O . VAL A 1 83 ? 0.435 -9.280 -4.294 1.00 94.44 83 VAL A O 1
ATOM 665 N N . LEU A 1 84 ? -0.224 -7.224 -3.669 1.00 93.62 84 LEU A N 1
ATOM 666 C CA . LEU A 1 84 ? -1.055 -6.962 -4.841 1.00 93.62 84 LEU A CA 1
ATOM 667 C C . LEU A 1 84 ? -0.266 -6.127 -5.851 1.00 93.62 84 LEU A C 1
ATOM 669 O O . LEU A 1 84 ? 0.294 -5.083 -5.505 1.00 93.62 84 LEU A O 1
ATOM 673 N N . SER A 1 85 ? -0.245 -6.577 -7.101 1.00 91.56 85 SER A N 1
ATOM 674 C CA . SER A 1 85 ? 0.480 -5.947 -8.209 1.00 91.56 85 SER A CA 1
ATOM 675 C C . SER A 1 85 ? -0.479 -5.542 -9.329 1.00 91.56 85 SER A C 1
ATOM 677 O O . SER A 1 85 ? -1.637 -5.947 -9.340 1.00 91.56 85 SER A O 1
ATOM 679 N N . GLY A 1 86 ? -0.022 -4.693 -10.255 1.00 89.69 86 GLY A N 1
ATOM 680 C CA . GLY A 1 86 ? -0.849 -4.223 -11.377 1.00 89.69 86 GLY A CA 1
ATOM 681 C C . GLY A 1 86 ? -1.935 -3.206 -11.000 1.00 89.69 86 GLY A C 1
ATOM 682 O O . GLY A 1 86 ? -2.745 -2.834 -11.844 1.00 89.69 86 GLY A O 1
ATOM 683 N N . LEU A 1 87 ? -1.950 -2.730 -9.752 1.00 90.88 87 LEU A N 1
ATOM 684 C CA . LEU A 1 87 ? -2.870 -1.691 -9.295 1.00 90.88 87 LEU A CA 1
ATOM 685 C C . LEU A 1 87 ? -2.313 -0.297 -9.596 1.00 90.88 87 LEU A C 1
ATOM 687 O O . LEU A 1 87 ? -1.134 -0.022 -9.375 1.00 90.88 87 LEU A O 1
ATOM 691 N N . ALA A 1 88 ? -3.184 0.601 -10.050 1.00 89.94 88 ALA A N 1
ATOM 692 C CA . ALA A 1 88 ? -2.864 2.004 -10.280 1.00 89.94 88 ALA A CA 1
ATOM 693 C C . ALA A 1 88 ? -4.018 2.900 -9.813 1.00 89.94 88 ALA A C 1
ATOM 695 O O . ALA A 1 88 ? -5.187 2.572 -10.007 1.00 89.94 88 ALA A O 1
ATOM 696 N N . LEU A 1 89 ? -3.686 4.053 -9.230 1.00 91.38 89 LEU A N 1
ATOM 697 C CA . LEU A 1 89 ? -4.655 5.097 -8.897 1.00 91.38 89 LEU A CA 1
ATOM 698 C C . LEU A 1 89 ? -4.757 6.072 -10.070 1.00 91.38 89 LEU A C 1
ATOM 700 O O . LEU A 1 89 ? -3.884 6.919 -10.249 1.00 91.38 89 LEU A O 1
ATOM 704 N N . ASP A 1 90 ? -5.820 5.964 -10.865 1.00 92.31 90 ASP A N 1
ATOM 705 C CA . ASP A 1 90 ? -6.012 6.834 -12.030 1.00 92.31 90 ASP A CA 1
ATOM 706 C C . ASP A 1 90 ? -6.090 8.323 -11.646 1.00 92.31 90 ASP A C 1
ATOM 708 O O . ASP A 1 90 ? -5.451 9.158 -12.282 1.00 92.31 90 ASP A O 1
ATOM 712 N N . GLY A 1 91 ? -6.746 8.659 -10.529 1.00 90.69 91 GLY A N 1
ATOM 713 C CA . GLY A 1 91 ? -6.811 10.035 -10.016 1.00 90.69 91 GLY A CA 1
ATOM 714 C C . GLY A 1 91 ? -5.443 10.663 -9.698 1.00 90.69 91 GLY A C 1
ATOM 715 O O . GLY A 1 91 ? -5.307 11.886 -9.754 1.00 90.69 91 GLY A O 1
ATOM 716 N N . ALA A 1 92 ? -4.411 9.846 -9.448 1.00 91.00 92 ALA A N 1
ATOM 717 C CA . ALA A 1 92 ? -3.045 10.309 -9.199 1.00 91.00 92 ALA A CA 1
ATOM 718 C C . ALA A 1 92 ? -2.270 10.664 -10.487 1.00 91.00 92 ALA A C 1
ATOM 720 O O . ALA A 1 92 ? -1.167 11.216 -10.415 1.00 91.00 92 ALA A O 1
ATOM 721 N N . ARG A 1 93 ? -2.835 10.404 -11.674 1.00 90.69 93 ARG A N 1
ATOM 722 C CA . ARG A 1 93 ? -2.253 10.807 -12.964 1.00 90.69 93 ARG A CA 1
ATOM 723 C C . ARG A 1 93 ? -2.445 12.298 -13.231 1.00 90.69 93 ARG A C 1
ATOM 725 O O . ARG A 1 93 ? -3.320 12.939 -12.658 1.00 90.69 93 ARG A O 1
ATOM 732 N N . SER A 1 94 ? -1.618 12.843 -14.124 1.00 89.88 94 SER A N 1
ATOM 733 C CA . SER A 1 94 ? -1.629 14.273 -14.451 1.00 89.88 94 SER A CA 1
ATOM 734 C C . SER A 1 94 ? -2.938 14.755 -15.051 1.00 89.88 94 SER A C 1
ATOM 736 O O . SER A 1 94 ? -3.359 15.855 -14.718 1.00 89.88 94 SER A O 1
ATOM 738 N N . HIS A 1 95 ? -3.574 13.958 -15.913 1.00 89.62 95 HIS A N 1
ATOM 739 C CA . HIS A 1 95 ? -4.779 14.366 -16.651 1.00 89.62 95 HIS A CA 1
ATOM 740 C C . HIS A 1 95 ? -4.646 15.728 -17.366 1.00 89.62 95 HIS A C 1
ATOM 742 O O . HIS A 1 95 ? -5.642 16.362 -17.686 1.00 89.62 95 HIS A O 1
ATOM 748 N N . GLY A 1 96 ? -3.412 16.165 -17.654 1.00 87.94 96 GLY A N 1
ATOM 749 C CA . GLY A 1 96 ? -3.119 17.443 -18.309 1.00 87.94 96 GLY A CA 1
ATOM 750 C C . GLY A 1 96 ? -2.779 18.604 -17.365 1.00 87.94 96 GLY A C 1
ATOM 751 O O . GLY A 1 96 ? -2.333 19.639 -17.847 1.00 87.94 96 GLY A O 1
ATOM 752 N N . ASP A 1 97 ? -2.872 18.435 -16.042 1.00 83.38 97 ASP A N 1
ATOM 753 C CA . ASP A 1 97 ? -2.644 19.499 -15.041 1.00 83.38 97 ASP A CA 1
ATOM 754 C C . ASP A 1 97 ? -1.157 19.882 -14.837 1.00 83.38 97 ASP A C 1
ATOM 756 O O . ASP A 1 97 ? -0.798 20.668 -13.951 1.00 83.38 97 ASP A O 1
ATOM 760 N N . GLY A 1 98 ? -0.257 19.316 -15.644 1.00 85.00 98 GLY A N 1
ATOM 761 C CA . GLY A 1 98 ? 1.181 19.549 -15.563 1.00 85.00 98 GLY A CA 1
ATOM 762 C C . GLY A 1 98 ? 1.830 18.899 -14.330 1.00 85.00 98 GLY A C 1
ATOM 763 O O . GLY A 1 98 ? 1.303 17.915 -13.789 1.00 85.00 98 GLY A O 1
ATOM 764 N N . PRO A 1 99 ? 3.001 19.403 -13.890 1.00 83.69 99 PRO A N 1
ATOM 765 C CA . PRO A 1 99 ? 3.750 18.813 -12.788 1.00 83.69 99 PRO A CA 1
ATOM 766 C C . PRO A 1 99 ? 3.033 19.031 -11.453 1.00 83.69 99 PRO A C 1
ATOM 768 O O . PRO A 1 99 ? 2.470 20.103 -11.194 1.00 83.69 99 PRO A O 1
ATOM 771 N N . GLY A 1 100 ? 3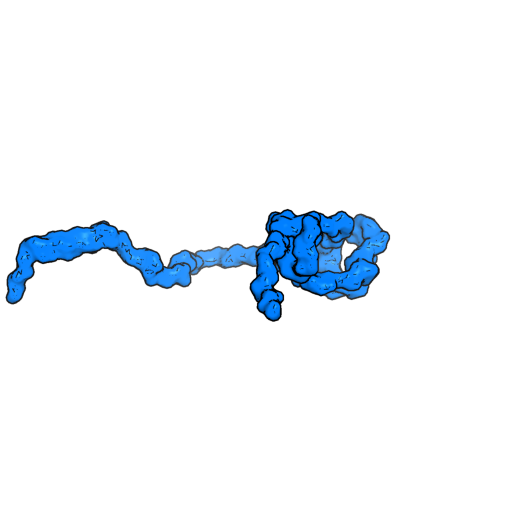.101 18.008 -10.603 1.00 86.56 100 GLY A N 1
ATOM 772 C CA . GLY A 1 100 ? 2.459 17.979 -9.286 1.00 86.56 100 GLY A CA 1
ATOM 773 C C . GLY A 1 100 ? 2.288 16.571 -8.713 1.00 86.56 100 GLY A C 1
ATOM 774 O O . GLY A 1 100 ? 1.455 16.377 -7.831 1.00 86.56 100 GLY A O 1
ATOM 775 N N . ASP A 1 101 ? 3.037 15.583 -9.212 1.00 86.25 101 ASP A N 1
ATOM 776 C CA . ASP A 1 101 ? 2.776 14.163 -8.946 1.00 86.25 101 ASP A CA 1
ATOM 777 C C . ASP A 1 101 ? 2.918 13.804 -7.465 1.00 86.25 101 ASP A C 1
ATOM 779 O O . ASP A 1 101 ? 2.110 13.038 -6.956 1.00 86.25 101 ASP A O 1
ATOM 783 N N . HIS A 1 102 ? 3.853 14.427 -6.738 1.00 88.06 102 HIS A N 1
ATOM 784 C CA . HIS A 1 102 ? 3.974 14.244 -5.286 1.00 88.06 102 HIS A CA 1
ATOM 785 C C . HIS A 1 102 ? 2.705 14.673 -4.539 1.00 88.06 102 HIS A C 1
ATOM 787 O O . HIS A 1 102 ? 2.169 13.914 -3.733 1.00 88.06 102 HIS A O 1
ATOM 793 N N . ALA A 1 103 ? 2.197 15.875 -4.824 1.00 88.81 103 ALA A N 1
ATOM 794 C CA . ALA A 1 103 ? 0.987 16.388 -4.186 1.00 88.81 103 ALA A CA 1
ATOM 795 C C . ALA A 1 103 ? -0.245 15.564 -4.588 1.00 88.81 103 ALA A C 1
ATOM 797 O O . ALA A 1 103 ? -1.096 15.257 -3.752 1.00 88.81 103 ALA A O 1
ATOM 798 N N . ARG A 1 104 ? -0.312 15.157 -5.859 1.00 90.44 104 ARG A N 1
ATOM 799 C CA . ARG A 1 104 ? -1.422 14.366 -6.386 1.00 90.44 104 ARG A CA 1
ATOM 800 C C . ARG A 1 104 ? -1.439 12.947 -5.830 1.00 90.44 104 ARG A C 1
ATOM 802 O O . ARG A 1 104 ? -2.499 12.471 -5.446 1.00 90.44 104 ARG A O 1
ATOM 809 N N . ALA A 1 105 ? -0.283 12.296 -5.721 1.00 90.00 105 ALA A N 1
ATOM 810 C CA . ALA A 1 105 ? -0.172 10.950 -5.172 1.00 90.00 105 ALA A CA 1
ATOM 811 C C . ALA A 1 105 ? -0.669 10.887 -3.722 1.00 90.00 105 ALA A C 1
ATOM 813 O O . ALA A 1 105 ? -1.432 9.981 -3.392 1.00 90.00 105 ALA A O 1
ATOM 814 N N . LEU A 1 106 ? -0.310 11.868 -2.880 1.00 89.69 106 LEU A N 1
ATOM 815 C CA . LEU A 1 106 ? -0.863 11.963 -1.524 1.00 89.69 106 LEU A CA 1
ATOM 816 C C . LEU A 1 106 ? -2.357 12.296 -1.531 1.00 89.69 106 LEU A C 1
ATOM 818 O O . LEU A 1 106 ? -3.121 11.667 -0.809 1.00 89.69 106 LEU A O 1
ATOM 822 N N . GLY A 1 107 ? -2.783 13.280 -2.322 1.00 90.75 107 GLY A N 1
ATOM 823 C CA . GLY A 1 107 ? -4.175 13.730 -2.315 1.00 90.75 107 GLY A CA 1
ATOM 824 C C . GLY A 1 107 ? -5.170 12.690 -2.844 1.00 90.75 107 GLY A C 1
ATOM 825 O O . GLY A 1 107 ? -6.306 12.625 -2.374 1.00 90.75 107 GLY A O 1
ATOM 826 N N . SER A 1 108 ? -4.733 11.840 -3.774 1.00 92.06 108 SER A N 1
ATOM 827 C CA . SER A 1 108 ? -5.512 10.713 -4.293 1.00 92.06 108 SER A CA 1
ATOM 828 C C . SER A 1 108 ? -5.413 9.447 -3.430 1.00 92.06 108 SER A C 1
ATOM 830 O O . SER A 1 108 ? -6.173 8.501 -3.653 1.00 92.06 108 SER A O 1
ATOM 832 N N . PHE A 1 109 ? -4.499 9.386 -2.453 1.00 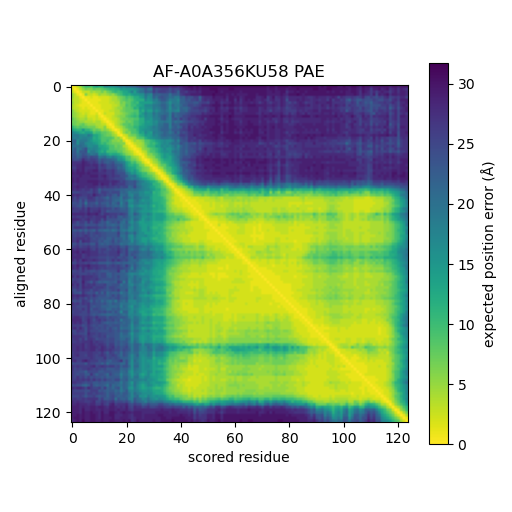92.88 109 PHE A N 1
ATOM 833 C CA . PHE A 1 109 ? -4.353 8.228 -1.570 1.00 92.88 109 PHE A CA 1
ATOM 834 C C . PHE A 1 109 ? -5.607 8.064 -0.702 1.00 92.88 109 PHE A C 1
ATOM 836 O O . PHE A 1 109 ? -6.023 8.992 -0.015 1.00 92.88 109 PHE A O 1
ATOM 843 N N . LEU A 1 110 ? -6.227 6.880 -0.753 1.00 93.06 110 LEU A N 1
ATOM 844 C CA . LEU A 1 110 ? -7.495 6.520 -0.088 1.00 93.06 110 LEU A CA 1
ATOM 845 C C . LEU A 1 110 ? -8.750 7.277 -0.557 1.00 93.06 110 LEU A C 1
ATOM 847 O O . LEU A 1 110 ? -9.855 6.852 -0.229 1.00 93.06 110 LEU A O 1
ATOM 851 N N . THR A 1 111 ? -8.614 8.353 -1.333 1.00 92.75 111 THR A N 1
ATOM 852 C CA . THR A 1 111 ? -9.754 9.093 -1.896 1.00 92.75 111 THR A CA 1
ATOM 853 C C . THR A 1 111 ? -10.088 8.641 -3.313 1.00 92.75 111 THR A C 1
ATOM 855 O O . THR A 1 111 ? -11.240 8.735 -3.723 1.00 92.75 111 THR A O 1
ATOM 858 N N . CYS A 1 112 ? -9.089 8.175 -4.074 1.00 91.69 112 CYS A N 1
ATOM 859 C CA . CYS A 1 112 ? -9.180 7.927 -5.518 1.00 91.69 112 CYS A CA 1
ATOM 860 C C . CYS A 1 112 ? -9.620 9.160 -6.334 1.00 91.69 112 CYS A C 1
ATOM 862 O O . CYS A 1 112 ? -9.933 9.038 -7.517 1.00 91.69 112 CYS A O 1
ATOM 864 N N . VAL A 1 113 ? -9.628 10.351 -5.728 1.00 92.75 113 VAL A N 1
ATOM 865 C CA . VAL A 1 113 ? -10.070 11.593 -6.365 1.00 92.75 113 VAL A CA 1
ATOM 866 C C . VAL A 1 113 ? -8.878 12.291 -7.001 1.00 92.75 113 VAL A C 1
ATOM 868 O O . VAL A 1 113 ? -7.801 12.385 -6.409 1.00 92.75 113 VAL A O 1
ATOM 871 N N . HIS A 1 114 ? -9.080 12.809 -8.210 1.00 91.88 114 HIS A N 1
ATOM 872 C CA . HIS A 1 114 ? -8.091 13.640 -8.876 1.00 91.88 114 HIS A CA 1
ATOM 873 C C . HIS A 1 114 ? -7.979 15.012 -8.204 1.00 91.88 114 HIS A C 1
ATOM 875 O O . HIS A 1 114 ? -8.948 15.775 -8.152 1.00 91.88 114 HIS A O 1
ATOM 881 N N . VAL A 1 115 ? -6.784 15.333 -7.704 1.00 88.25 115 VAL A N 1
ATOM 882 C CA . VAL A 1 115 ? -6.493 16.660 -7.158 1.00 88.25 115 VAL A CA 1
ATOM 883 C C . VAL A 1 115 ? -6.090 17.589 -8.288 1.00 88.25 115 VAL A C 1
ATOM 885 O O . VAL A 1 115 ? -5.022 17.427 -8.879 1.00 88.25 115 VAL A O 1
ATOM 888 N N . LYS A 1 116 ? -6.944 18.584 -8.536 1.00 83.94 116 LYS A N 1
ATOM 889 C CA . LYS A 1 116 ? -6.688 19.630 -9.520 1.00 83.94 116 LYS A CA 1
ATOM 890 C C . LYS A 1 116 ? -5.614 20.581 -9.026 1.00 83.94 116 LYS A C 1
ATOM 892 O O . LYS A 1 116 ? -5.673 21.057 -7.887 1.00 83.94 116 LYS A O 1
ATOM 897 N N . LYS A 1 117 ? -4.675 20.924 -9.899 1.00 78.31 117 LYS A N 1
ATOM 898 C CA . LYS A 1 117 ? -3.716 21.991 -9.611 1.00 78.31 117 LYS A CA 1
ATOM 899 C C . LYS A 1 117 ? -4.445 23.338 -9.588 1.00 78.31 117 LYS A C 1
ATOM 901 O O . LYS A 1 117 ? -4.944 23.793 -10.612 1.00 78.31 117 LYS A O 1
ATOM 906 N N . GLN A 1 118 ? -4.510 23.991 -8.428 1.00 67.38 118 GLN A N 1
ATOM 907 C CA . GLN A 1 118 ? -4.929 25.394 -8.352 1.00 67.38 118 GLN A CA 1
ATOM 908 C C . GLN A 1 118 ? -3.732 26.285 -8.713 1.00 67.38 118 GLN A C 1
ATOM 910 O O . GLN A 1 118 ? -2.592 25.925 -8.422 1.00 67.38 118 GLN A O 1
ATOM 915 N N . GLY A 1 119 ? -3.998 27.374 -9.440 1.00 58.12 119 GLY A N 1
ATOM 916 C CA . GLY A 1 119 ? -3.024 28.146 -10.217 1.00 58.12 119 GLY A CA 1
ATOM 917 C C . GLY A 1 119 ? -1.706 28.496 -9.518 1.00 58.12 119 GLY A C 1
ATOM 918 O O . GLY A 1 119 ? -1.609 28.600 -8.298 1.00 58.12 119 GLY A O 1
ATOM 919 N N . VAL A 1 120 ? -0.675 28.709 -10.337 1.00 54.22 120 VAL A N 1
ATOM 920 C CA . VAL A 1 120 ? 0.626 29.227 -9.905 1.00 54.22 120 VAL A CA 1
ATOM 921 C C . VAL A 1 120 ? 0.427 30.665 -9.417 1.00 54.22 120 VAL A C 1
ATOM 923 O O . VAL A 1 120 ? 0.383 31.590 -10.222 1.00 54.22 120 VAL A O 1
ATOM 926 N N . TYR A 1 121 ? 0.316 30.883 -8.107 1.00 46.16 121 TYR A N 1
ATOM 927 C CA . TYR A 1 121 ? 0.657 32.192 -7.546 1.00 46.16 121 TYR A CA 1
ATOM 928 C C . TYR A 1 121 ? 2.180 32.311 -7.585 1.00 46.16 121 TYR A C 1
ATOM 930 O O . TYR A 1 121 ? 2.879 31.868 -6.679 1.00 46.16 121 TYR A O 1
ATOM 938 N N . GLY A 1 122 ? 2.689 32.822 -8.701 1.00 43.34 122 GLY A N 1
ATOM 939 C CA . GLY A 1 122 ? 4.120 32.927 -8.963 1.00 43.34 122 GLY A CA 1
ATOM 940 C C . GLY A 1 122 ? 4.395 33.415 -10.377 1.00 43.34 122 GLY A C 1
ATOM 941 O O . GLY A 1 122 ? 5.088 32.743 -11.134 1.00 43.34 122 GLY A O 1
ATOM 942 N N . GLY A 1 123 ? 3.792 34.546 -10.742 1.00 35.62 123 GLY A N 1
ATOM 943 C CA . GLY A 1 123 ? 4.326 35.397 -11.797 1.00 35.62 123 GLY A CA 1
ATOM 944 C C . GLY A 1 123 ? 5.399 36.282 -11.175 1.00 35.62 123 GLY A C 1
ATOM 945 O O . GLY A 1 123 ? 5.116 36.987 -10.206 1.00 35.62 123 GLY A O 1
ATOM 946 N N . VAL A 1 124 ? 6.619 36.155 -11.690 1.00 37.53 124 VAL A N 1
ATOM 947 C CA . VAL A 1 124 ? 7.660 37.187 -11.598 1.00 37.53 124 VAL A CA 1
ATOM 948 C C . VAL A 1 124 ? 7.220 38.377 -12.444 1.00 37.53 124 VAL A C 1
ATOM 950 O O . VAL A 1 124 ? 6.610 38.117 -13.508 1.00 37.53 124 VAL A O 1
#

Sequence (124 aa):
MTLSRRTFLRGAGACVALPWLEGLLPRAQARPEGPERGKQRLAFLFVPNGKHMPEWTPKQEGREFDLPPLLEPLAPFRKDLLVLSGLALDGARSHGDGPGDHARALGSFLTCVHVKKQGVYGGV

pLDDT: mean 81.01, std 15.39, range [35.62, 96.88]

Foldseek 3Di:
DDDDPVNVVVVVVVVVVDDPPVVPPPPVVVPPPDPDPPPPPDDDDDDLVDDPCVQCDFPDDDLPTDRGPVCVVVVVVSNVDDDDPPDDLPLLDCPVQPDDNSVRVVVCVVVSHRDHDDDPPDDD

Solvent-accessible surface area (backbone atoms only — not comparable to full-atom values): 8512 Å² total; per-residue (Å²): 137,84,81,52,71,68,58,53,52,54,54,53,50,51,64,69,73,46,69,84,54,66,86,73,50,64,77,73,73,77,53,77,98,59,88,70,79,73,74,87,86,80,85,87,88,84,63,88,87,63,71,68,53,85,40,61,50,56,92,52,83,74,89,84,45,66,75,30,75,78,43,49,91,49,57,93,44,50,95,80,60,82,88,87,75,96,78,78,64,72,26,34,50,56,91,81,60,59,89,50,56,67,62,17,46,60,58,14,55,98,62,61,41,62,59,77,76,74,76,82,90,73,79,130